Protein AF-A0A8J3MSA2-F1 (afdb_monomer)

Foldseek 3Di:
DDDDDPPPDDPDDDPPPPPDPDPVRVVVVLVVCCVPPNDVVSVVVVVVVVVVCCVVPNPVVVVVVVVVVVVVVCVVQPPVVVVVVVVVVVVVCVVPDDPVVVVVVVVVVVVVVVVVVVVD

Sequence (120 aa):
MVEEEHSTQSIASTDNNTTSPTPKTGRKGGNTVRAKYGEDYYQRIGKKGGTVLKEKRGTEYYRTIAQKGGRANVTKYGPEHFSAMGKKGGNATKESQGPDFYSRIGRLGGAAKRQKKSSS

Structure (mmCIF, N/CA/C/O backbone):
data_AF-A0A8J3MSA2-F1
#
_entry.id   AF-A0A8J3MSA2-F1
#
loop_
_atom_site.group_PDB
_atom_site.id
_atom_site.type_symbol
_atom_site.label_atom_id
_atom_site.label_alt_id
_atom_site.label_comp_id
_atom_site.label_asym_id
_atom_site.label_entity_id
_atom_site.label_seq_id
_atom_site.pdbx_PDB_ins_code
_atom_site.Cartn_x
_atom_site.Cartn_y
_atom_site.Cartn_z
_atom_site.occupancy
_atom_site.B_iso_or_equiv
_atom_site.auth_seq_id
_atom_site.auth_comp_id
_atom_site.auth_asym_id
_atom_site.auth_atom_id
_atom_site.pdbx_PDB_model_num
ATOM 1 N N . MET A 1 1 ? -28.035 25.614 60.659 1.00 37.47 1 MET A N 1
ATOM 2 C CA . MET A 1 1 ? -28.439 25.159 59.312 1.00 37.47 1 MET A CA 1
ATOM 3 C C . MET A 1 1 ? -27.433 25.781 58.350 1.00 37.47 1 MET A C 1
ATOM 5 O O . MET A 1 1 ? -27.550 26.958 58.064 1.00 37.47 1 MET A O 1
ATOM 9 N N . VAL A 1 2 ? -26.231 25.202 58.383 1.00 42.22 2 VAL A N 1
ATOM 10 C CA . VAL A 1 2 ? -25.496 24.552 57.274 1.00 42.22 2 VAL A CA 1
ATOM 11 C C . VAL A 1 2 ? -24.863 25.556 56.311 1.00 42.22 2 VAL A C 1
ATOM 13 O O . VAL A 1 2 ? -25.542 26.179 55.504 1.00 42.22 2 VAL A O 1
ATOM 16 N N . GLU A 1 3 ? -23.548 25.701 56.474 1.00 41.22 3 GLU A N 1
ATOM 17 C CA . GLU A 1 3 ? -22.629 26.326 55.529 1.00 41.22 3 GLU A CA 1
ATOM 18 C C . GLU A 1 3 ? -22.489 25.421 54.297 1.00 41.22 3 GLU A C 1
ATOM 20 O O . GLU A 1 3 ? -22.309 24.213 54.448 1.00 41.22 3 GLU A O 1
ATOM 25 N N . GLU A 1 4 ? -22.578 25.988 53.095 1.00 43.97 4 GLU A N 1
ATOM 26 C CA . GLU A 1 4 ? -22.291 25.297 51.832 1.00 43.97 4 GLU A CA 1
ATOM 27 C C . GLU A 1 4 ? -21.117 26.013 51.153 1.00 43.97 4 GLU A C 1
ATOM 29 O O . GLU A 1 4 ? -21.254 27.058 50.514 1.00 43.97 4 GLU A O 1
ATOM 34 N N . GLU A 1 5 ? -19.935 25.441 51.362 1.00 42.91 5 GLU A N 1
ATOM 35 C CA . GLU A 1 5 ? -18.689 25.730 50.658 1.00 42.91 5 GLU A CA 1
ATOM 36 C C . GLU A 1 5 ? -18.839 25.398 49.165 1.00 42.91 5 GLU A C 1
ATOM 38 O O . GLU A 1 5 ? -18.928 24.233 48.767 1.00 42.91 5 GLU A O 1
ATOM 43 N N . HIS A 1 6 ? -18.808 26.415 48.303 1.00 41.97 6 HIS A N 1
ATOM 44 C CA . HIS A 1 6 ? -18.747 26.221 46.855 1.00 41.97 6 HIS A CA 1
ATOM 45 C C . HIS A 1 6 ? -17.336 25.785 46.422 1.00 41.97 6 HIS A C 1
ATOM 47 O O . HIS A 1 6 ? -16.525 26.578 45.941 1.00 41.97 6 HIS A O 1
ATOM 53 N N . SER A 1 7 ? -17.058 24.486 46.562 1.00 38.59 7 SER A N 1
ATOM 54 C CA . SER A 1 7 ? -15.876 23.825 46.005 1.00 38.59 7 SER A CA 1
ATOM 55 C C . SER A 1 7 ? -15.969 23.780 44.475 1.00 38.59 7 SER A C 1
ATOM 57 O O . SER A 1 7 ? -16.598 22.906 43.877 1.00 38.59 7 SER A O 1
ATOM 59 N N . THR A 1 8 ? -15.345 24.753 43.813 1.00 45.28 8 THR A N 1
ATOM 60 C CA . THR A 1 8 ? -15.113 24.728 42.366 1.00 45.28 8 THR A CA 1
ATOM 61 C C . THR A 1 8 ? -13.975 23.753 42.067 1.00 45.28 8 THR A C 1
ATOM 63 O O . THR A 1 8 ? -12.800 24.111 42.050 1.00 45.28 8 THR A O 1
ATOM 66 N N . GLN A 1 9 ? -14.322 22.485 41.840 1.00 45.47 9 GLN A N 1
ATOM 67 C CA . GLN A 1 9 ? -13.375 21.504 41.317 1.00 45.47 9 GLN A CA 1
ATOM 68 C C . GLN A 1 9 ? -13.075 21.808 39.847 1.00 45.47 9 GLN A C 1
ATOM 70 O O . GLN A 1 9 ? -13.939 21.739 38.971 1.00 45.47 9 GLN A O 1
ATOM 75 N N . SER A 1 10 ? -11.814 22.149 39.598 1.00 41.16 10 SER A N 1
ATOM 76 C CA . SER A 1 10 ? -11.205 22.226 38.281 1.00 41.16 10 SER A CA 1
ATOM 77 C C . SER A 1 10 ? -11.318 20.870 37.581 1.00 41.16 10 SER A C 1
ATOM 79 O O . SER A 1 10 ? -10.697 19.882 37.972 1.00 41.16 10 SER A O 1
ATOM 81 N N . ILE A 1 11 ? -12.120 20.802 36.518 1.00 54.31 11 ILE A N 1
ATOM 82 C CA . ILE A 1 11 ? -12.120 19.632 35.640 1.00 54.31 11 ILE A CA 1
ATOM 83 C C . ILE A 1 11 ? -10.831 19.644 34.818 1.00 54.31 11 ILE A C 1
ATOM 85 O O . ILE A 1 11 ? -10.675 20.377 33.843 1.00 54.31 11 ILE A O 1
ATOM 89 N N . ALA A 1 12 ? -9.875 18.853 35.295 1.00 38.84 12 ALA A N 1
ATOM 90 C CA . ALA A 1 12 ? -8.602 18.597 34.656 1.00 38.84 12 ALA A CA 1
ATOM 91 C C . ALA A 1 12 ? -8.792 18.185 33.188 1.00 38.84 12 ALA A C 1
ATOM 93 O O . ALA A 1 12 ? -9.658 17.378 32.838 1.00 38.84 12 ALA A O 1
ATOM 94 N N . SER A 1 13 ? -7.951 18.780 32.348 1.00 41.69 13 SER A N 1
ATOM 95 C CA . SER A 1 13 ? -7.779 18.543 30.923 1.00 41.69 13 SER A CA 1
ATOM 96 C C . SER A 1 13 ? -7.979 17.078 30.535 1.00 41.69 13 SER A C 1
ATOM 98 O O . SER A 1 13 ? -7.305 16.182 31.035 1.00 41.69 13 SER A O 1
ATOM 100 N N . THR A 1 14 ? -8.899 16.833 29.603 1.00 47.88 14 THR A N 1
ATOM 101 C CA . THR A 1 14 ? -9.068 15.522 28.976 1.00 47.88 14 THR A CA 1
ATOM 102 C C . THR A 1 14 ? -7.831 15.204 28.139 1.00 47.88 14 THR A C 1
ATOM 104 O O . THR A 1 14 ? -7.696 15.651 26.996 1.00 47.88 14 THR A O 1
ATOM 107 N N . ASP A 1 15 ? -6.924 14.417 28.710 1.00 42.31 15 ASP A N 1
ATOM 108 C CA . ASP A 1 15 ? -5.819 13.812 27.986 1.00 42.31 15 ASP A CA 1
ATOM 109 C C . ASP A 1 15 ? -6.382 12.918 26.879 1.00 42.31 15 ASP A C 1
ATOM 111 O O . ASP A 1 15 ? -6.991 11.873 27.114 1.00 42.31 15 ASP A O 1
ATOM 115 N N . ASN A 1 16 ? -6.151 13.319 25.630 1.00 49.31 16 ASN A N 1
ATOM 116 C CA . ASN A 1 16 ? -6.437 12.531 24.434 1.00 49.31 16 ASN A CA 1
ATOM 117 C C . ASN A 1 16 ? -5.453 11.351 24.299 1.00 49.31 16 ASN A C 1
ATOM 119 O O . ASN A 1 16 ? -4.907 11.099 23.222 1.00 49.31 16 ASN A O 1
ATOM 123 N N . ASN A 1 17 ? -5.223 10.590 25.372 1.00 46.69 17 ASN A N 1
ATOM 124 C CA . ASN A 1 17 ? -4.508 9.326 25.307 1.00 46.69 17 ASN A CA 1
ATOM 125 C C . ASN A 1 17 ? -5.452 8.241 24.776 1.00 46.69 17 ASN A C 1
ATOM 127 O O . ASN A 1 17 ? -6.011 7.418 25.503 1.00 46.69 17 ASN A O 1
ATOM 131 N N . THR A 1 18 ? -5.646 8.264 23.457 1.00 52.44 18 THR A N 1
ATOM 132 C CA . THR A 1 18 ? -6.299 7.177 22.729 1.00 52.44 18 THR A CA 1
ATOM 133 C C . THR A 1 18 ? -5.376 5.960 22.795 1.00 52.44 18 THR A C 1
ATOM 135 O O . THR A 1 18 ? -4.532 5.763 21.919 1.00 52.44 18 THR A O 1
ATOM 138 N N . THR A 1 19 ? -5.517 5.164 23.858 1.00 55.72 19 THR A N 1
ATOM 139 C CA . THR A 1 19 ? -4.818 3.888 24.059 1.00 55.72 19 THR A CA 1
ATOM 140 C C . THR A 1 19 ? -5.124 2.980 22.871 1.00 55.72 19 THR A C 1
ATOM 142 O O . THR A 1 19 ? -6.157 2.313 22.808 1.00 55.72 19 THR A O 1
ATOM 145 N N . SER A 1 20 ? -4.254 3.010 21.863 1.00 59.19 20 SER A N 1
ATOM 146 C CA . SER A 1 20 ? -4.407 2.187 20.671 1.00 59.19 20 SER A CA 1
ATOM 147 C C . SER A 1 20 ? -4.192 0.730 21.080 1.00 59.19 20 SER A C 1
ATOM 149 O O . SER A 1 20 ? -3.180 0.431 21.720 1.00 59.19 20 SER A O 1
ATOM 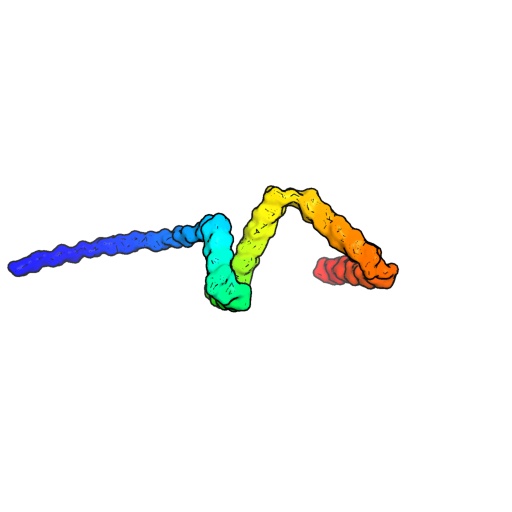151 N N . PRO A 1 21 ? -5.113 -0.192 20.748 1.00 65.56 21 PRO A N 1
ATOM 152 C CA . PRO A 1 21 ? -4.952 -1.589 21.117 1.00 65.56 21 PRO A CA 1
ATOM 153 C C . PRO A 1 21 ? -3.636 -2.113 20.544 1.00 65.56 21 PRO A C 1
ATOM 155 O O . PRO A 1 21 ? -3.320 -1.878 19.375 1.00 65.56 21 PRO A O 1
ATOM 158 N N . THR A 1 22 ? -2.863 -2.836 21.362 1.00 75.00 22 THR A N 1
ATOM 159 C CA . THR A 1 22 ? -1.604 -3.426 20.890 1.00 75.00 22 THR A CA 1
ATOM 160 C C . THR A 1 22 ? -1.875 -4.296 19.654 1.00 75.00 22 THR A C 1
ATOM 162 O O . THR A 1 22 ? -2.944 -4.912 19.560 1.00 75.00 22 THR A O 1
ATOM 165 N N . PRO A 1 23 ? -0.933 -4.416 18.701 1.00 72.06 23 PRO A N 1
ATOM 166 C CA . PRO A 1 23 ? -1.150 -5.200 17.482 1.00 72.06 23 PRO A CA 1
ATOM 167 C C . PRO A 1 23 ? -1.555 -6.657 17.769 1.00 72.06 23 PRO A C 1
ATOM 169 O O . PRO A 1 23 ? -2.300 -7.263 16.995 1.00 72.06 23 PRO A O 1
ATOM 172 N N . LYS A 1 24 ? -1.125 -7.213 18.911 1.00 71.38 24 LYS A N 1
ATOM 173 C CA . LYS A 1 24 ? -1.523 -8.545 19.384 1.00 71.38 24 LYS A CA 1
ATOM 174 C C . LYS A 1 24 ? -2.982 -8.567 19.854 1.00 71.38 24 LYS A C 1
ATOM 176 O O . LYS A 1 24 ? -3.711 -9.486 19.489 1.00 71.38 24 LYS A O 1
ATOM 181 N N . THR A 1 25 ? -3.420 -7.559 20.606 1.00 71.75 25 THR A N 1
ATOM 182 C CA . THR A 1 25 ? -4.807 -7.430 21.084 1.00 71.75 25 THR A CA 1
ATOM 183 C C . THR A 1 25 ? -5.776 -7.134 19.937 1.00 71.75 25 THR A C 1
ATOM 185 O O . THR A 1 25 ? -6.827 -7.765 19.857 1.00 71.75 25 THR A O 1
ATOM 188 N N . GLY A 1 26 ? -5.399 -6.269 18.989 1.00 75.81 26 GLY A N 1
ATOM 189 C CA . GLY A 1 26 ? -6.210 -5.957 17.807 1.00 75.81 26 GLY A CA 1
ATOM 190 C C . GLY A 1 26 ? -6.418 -7.163 16.883 1.00 75.81 26 GLY A C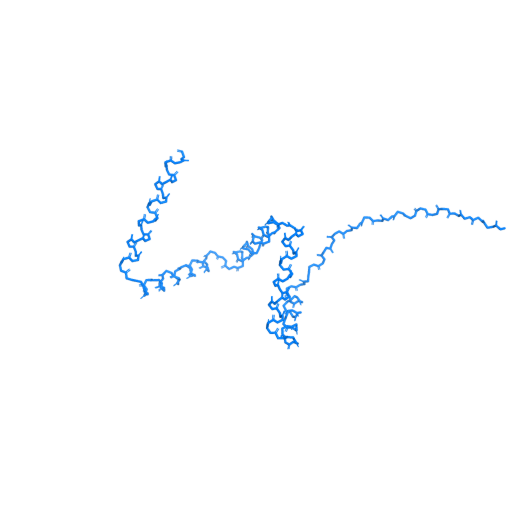 1
ATOM 191 O O . GLY A 1 26 ? -7.553 -7.464 16.509 1.00 75.81 26 GLY A O 1
ATOM 192 N N . ARG A 1 27 ? -5.349 -7.919 16.568 1.00 79.25 27 ARG A N 1
ATOM 193 C CA . ARG A 1 27 ? -5.466 -9.159 15.769 1.00 79.25 27 ARG A CA 1
ATOM 194 C C . ARG A 1 27 ? -6.292 -10.226 16.479 1.00 79.25 27 ARG A C 1
ATOM 196 O O . ARG A 1 27 ? -7.108 -10.876 15.832 1.00 79.25 27 ARG A O 1
ATOM 203 N N . LYS A 1 28 ? -6.102 -10.404 17.792 1.00 83.62 28 LYS A N 1
ATOM 204 C CA . LYS A 1 28 ? -6.898 -11.354 18.582 1.00 83.62 28 LYS A CA 1
ATOM 205 C C . LYS A 1 28 ? -8.380 -10.974 18.584 1.00 83.62 28 LYS A C 1
ATOM 207 O O . LYS A 1 28 ? -9.202 -11.824 18.270 1.00 83.62 28 LYS A O 1
ATOM 212 N N . GLY A 1 29 ? -8.714 -9.708 18.839 1.00 82.12 29 GL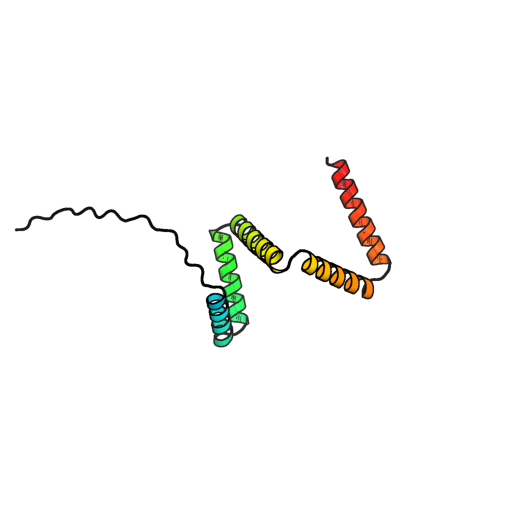Y A N 1
ATOM 213 C CA . GLY A 1 29 ? -10.098 -9.226 18.816 1.00 82.12 29 GLY A CA 1
ATOM 214 C C . GLY A 1 29 ? -10.771 -9.424 17.456 1.00 82.12 29 GLY A C 1
ATOM 215 O O . GLY A 1 29 ? -11.876 -9.958 17.389 1.00 82.12 29 GLY A O 1
ATOM 216 N N . GLY A 1 30 ? -10.079 -9.084 16.363 1.00 83.62 30 GLY A N 1
ATOM 217 C CA . GLY A 1 30 ? -10.596 -9.296 15.009 1.00 83.62 30 GLY A CA 1
ATOM 218 C C . GLY A 1 30 ? -10.841 -10.772 14.680 1.00 83.62 30 GLY A C 1
ATOM 219 O O . GLY A 1 30 ? -11.896 -11.116 14.150 1.00 83.62 30 GLY A O 1
ATOM 220 N N . ASN A 1 31 ? -9.911 -11.655 15.058 1.00 85.00 31 ASN A N 1
ATOM 221 C CA . ASN A 1 31 ? -10.066 -13.097 14.861 1.00 85.00 31 ASN A CA 1
ATOM 222 C C . ASN A 1 31 ? -11.232 -13.676 15.668 1.00 85.00 31 ASN A C 1
ATOM 224 O O . ASN A 1 31 ? -11.976 -14.491 15.132 1.00 85.00 31 ASN A O 1
ATOM 228 N N . THR A 1 32 ? -11.422 -13.243 16.916 1.00 85.56 32 THR A N 1
ATOM 229 C CA . THR A 1 32 ? -12.549 -13.687 17.746 1.00 85.56 32 THR A CA 1
ATOM 230 C C . THR A 1 32 ? -13.886 -13.270 17.142 1.00 85.56 32 THR A C 1
ATOM 232 O O . THR A 1 32 ? -14.813 -14.073 17.086 1.00 85.56 32 THR A O 1
ATOM 235 N N . VAL A 1 33 ? -13.994 -12.036 16.640 1.00 85.00 33 VAL A N 1
ATOM 236 C CA . VAL A 1 33 ? -15.222 -11.552 15.992 1.00 85.00 33 VAL A CA 1
ATOM 237 C C . VAL A 1 33 ? -15.506 -12.326 14.707 1.00 85.00 33 VAL A C 1
ATOM 239 O O . VAL A 1 33 ? -16.640 -12.750 14.494 1.00 85.00 33 VAL A O 1
ATOM 242 N N . ARG A 1 34 ? -14.481 -12.573 13.885 1.00 87.75 34 ARG A N 1
ATOM 243 C CA . ARG A 1 34 ? -14.620 -13.388 12.673 1.00 87.75 34 ARG A CA 1
ATOM 244 C C . ARG A 1 34 ? -15.031 -14.827 12.989 1.00 87.75 34 ARG A C 1
ATOM 246 O O . ARG A 1 34 ? -15.885 -15.367 12.303 1.00 87.75 34 ARG A O 1
ATOM 253 N N . ALA A 1 35 ? -14.458 -15.434 14.028 1.00 88.19 35 ALA A N 1
ATOM 254 C CA . ALA A 1 35 ? -14.802 -16.792 14.443 1.00 88.19 35 ALA A CA 1
ATOM 255 C C . ALA A 1 35 ? -16.232 -16.893 14.999 1.00 88.19 35 ALA A C 1
ATOM 257 O O . ALA A 1 35 ? -16.913 -17.879 14.751 1.00 88.19 35 ALA A O 1
ATOM 258 N N . LYS A 1 36 ? -16.696 -15.871 15.732 1.00 89.62 36 LYS A N 1
ATOM 259 C CA . LYS A 1 36 ? -18.018 -15.875 16.373 1.00 89.62 36 LYS A CA 1
ATOM 260 C C . LYS A 1 36 ? -19.164 -15.534 15.418 1.00 89.62 36 LYS A C 1
ATOM 262 O O . LYS A 1 36 ? -20.249 -16.080 15.564 1.00 89.62 36 LYS A O 1
ATOM 267 N N . TYR A 1 37 ? -18.944 -14.608 14.488 1.00 87.75 37 TYR A N 1
ATOM 268 C CA . TYR A 1 37 ? -20.013 -14.042 13.655 1.00 87.75 37 TYR A CA 1
ATOM 269 C C . TYR A 1 37 ? -19.824 -14.284 12.152 1.00 87.75 37 TYR A C 1
ATOM 271 O O . TYR A 1 37 ? -20.663 -13.874 11.354 1.00 87.75 37 TYR A O 1
ATOM 279 N N . GLY A 1 38 ? -18.733 -14.940 11.759 1.00 89.75 38 GLY A N 1
ATOM 280 C CA . GLY A 1 38 ? -18.429 -15.242 10.367 1.00 89.75 38 GLY A CA 1
ATOM 281 C C . GLY A 1 38 ? -17.710 -14.114 9.627 1.00 89.75 38 GLY A C 1
ATOM 282 O O . GLY A 1 38 ? -17.544 -12.985 10.106 1.00 89.75 38 GLY A O 1
ATOM 283 N N . GLU A 1 39 ? -17.251 -14.453 8.426 1.00 88.69 39 GLU A N 1
ATOM 284 C CA . GLU A 1 39 ? -16.471 -13.559 7.577 1.00 88.69 39 GLU A CA 1
ATOM 285 C C . GLU A 1 39 ? -17.302 -12.382 7.055 1.00 88.69 39 GLU A C 1
ATOM 287 O O . GLU A 1 39 ? -16.865 -11.237 7.178 1.00 88.69 39 GLU A O 1
ATOM 292 N N . ASP A 1 40 ? -18.525 -12.633 6.583 1.00 88.19 40 ASP A N 1
ATOM 293 C CA . ASP A 1 40 ? -19.418 -11.587 6.068 1.00 88.19 40 ASP A CA 1
ATOM 294 C C . ASP A 1 40 ? -19.715 -10.512 7.115 1.00 88.19 40 ASP A C 1
ATOM 296 O O . ASP A 1 40 ? -19.739 -9.313 6.820 1.00 88.19 40 ASP A O 1
ATOM 300 N N . TYR A 1 41 ? -19.913 -10.927 8.369 1.00 87.75 41 TYR A N 1
ATOM 301 C CA . TYR A 1 41 ? -20.118 -9.998 9.472 1.00 87.75 41 TYR A CA 1
ATOM 302 C C . TYR A 1 41 ? -18.861 -9.170 9.738 1.00 87.75 41 TYR A C 1
ATOM 304 O O . TYR A 1 41 ? -18.947 -7.945 9.836 1.00 87.75 41 TYR A O 1
ATOM 312 N N . TYR A 1 42 ? -17.694 -9.818 9.806 1.00 87.56 42 TYR A N 1
ATOM 313 C CA . TYR A 1 42 ? -16.413 -9.146 10.021 1.00 87.56 42 TYR A CA 1
ATOM 314 C C . TYR A 1 42 ? -16.110 -8.110 8.925 1.00 87.56 42 TYR A C 1
ATOM 316 O O . TYR A 1 42 ? -15.724 -6.975 9.220 1.00 87.56 42 TYR A O 1
ATOM 324 N N . GLN A 1 43 ? -16.349 -8.461 7.662 1.00 88.88 43 GLN A N 1
ATOM 325 C CA . GLN A 1 43 ? -16.185 -7.544 6.536 1.00 88.88 43 GLN A CA 1
ATOM 326 C C . GLN A 1 43 ? -17.159 -6.359 6.628 1.00 88.88 43 GLN A C 1
ATOM 328 O O . GLN A 1 43 ? -16.756 -5.205 6.447 1.00 88.88 43 GLN A O 1
ATOM 333 N N . ARG A 1 44 ? -18.429 -6.611 6.976 1.00 88.62 44 ARG A N 1
ATOM 334 C CA . ARG A 1 44 ? -19.461 -5.570 7.107 1.00 88.62 44 ARG A CA 1
ATOM 335 C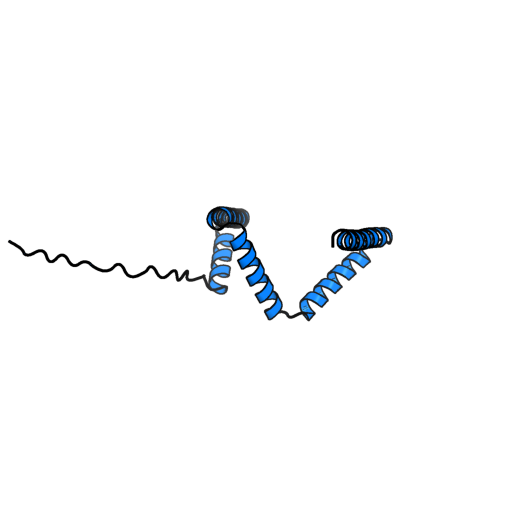 C . ARG A 1 44 ? -19.120 -4.547 8.186 1.00 88.62 44 ARG A C 1
ATOM 337 O O . ARG A 1 44 ? -19.213 -3.344 7.934 1.00 88.62 44 ARG A O 1
ATOM 344 N N . ILE A 1 45 ? -18.699 -4.998 9.369 1.00 86.75 45 ILE A N 1
ATOM 345 C CA . ILE A 1 45 ? -18.316 -4.091 10.462 1.00 86.75 45 ILE A CA 1
ATOM 346 C C . ILE A 1 45 ? -17.018 -3.340 10.150 1.00 86.75 45 ILE A C 1
ATOM 348 O O . ILE A 1 45 ? -16.910 -2.162 10.485 1.00 86.75 45 ILE A O 1
ATOM 352 N N . GLY A 1 46 ? -16.067 -3.973 9.453 1.00 85.19 46 GLY A N 1
ATOM 353 C CA . GLY A 1 46 ? -14.840 -3.320 9.000 1.00 85.19 46 GLY A CA 1
ATOM 354 C C . GLY A 1 46 ? -15.136 -2.198 8.006 1.00 85.19 46 GLY A C 1
ATOM 355 O O . GLY A 1 46 ? -14.653 -1.076 8.170 1.00 85.19 46 GLY A O 1
ATOM 356 N N . LYS A 1 47 ? -16.012 -2.466 7.027 1.00 86.50 47 LYS A N 1
ATOM 357 C CA . LYS A 1 47 ? -16.476 -1.466 6.056 1.00 86.50 47 LYS A CA 1
ATOM 358 C C . LYS A 1 47 ? -17.203 -0.314 6.748 1.00 86.50 47 LYS A C 1
ATOM 360 O O . LYS A 1 47 ? -16.874 0.840 6.495 1.00 86.50 47 LYS A O 1
ATOM 365 N N . LYS A 1 48 ? -18.135 -0.611 7.662 1.00 86.69 48 LYS A N 1
ATOM 366 C CA . LYS A 1 48 ? -18.873 0.412 8.422 1.00 86.69 48 LY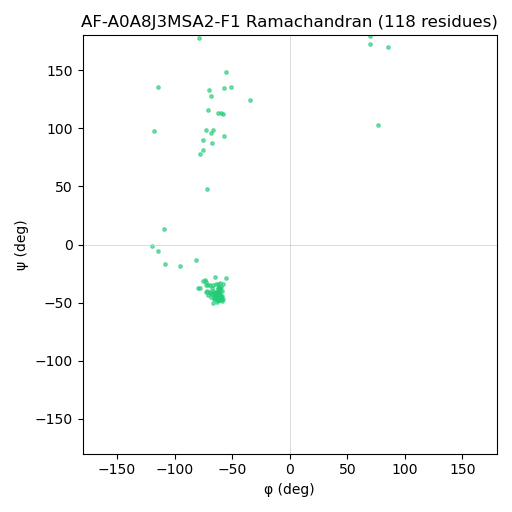S A CA 1
ATOM 367 C C . LYS A 1 48 ? -17.935 1.282 9.265 1.00 86.69 48 LYS A C 1
ATOM 369 O O . LYS A 1 48 ? -18.059 2.502 9.236 1.00 86.69 48 LYS A O 1
ATOM 374 N N . GLY A 1 49 ? -16.974 0.675 9.964 1.00 82.06 49 GLY A N 1
ATOM 375 C CA . GLY A 1 49 ? -15.966 1.399 10.741 1.00 82.06 49 GLY A CA 1
ATOM 376 C C . GLY A 1 49 ? -15.114 2.324 9.872 1.00 82.06 49 GLY A C 1
ATOM 377 O O . GLY A 1 49 ? -14.898 3.476 10.237 1.00 82.06 49 GLY A O 1
ATOM 378 N N . GLY A 1 50 ? -14.700 1.857 8.690 1.00 79.94 50 GLY A N 1
ATOM 379 C CA . GLY A 1 50 ? -13.987 2.678 7.712 1.00 79.94 50 GLY A CA 1
ATOM 380 C C . GLY A 1 50 ? -14.818 3.852 7.185 1.00 79.94 50 GLY A C 1
ATOM 381 O O . GLY A 1 50 ? -14.322 4.971 7.117 1.00 79.94 50 GLY A O 1
ATOM 382 N N . THR A 1 51 ? -16.094 3.644 6.858 1.00 80.75 51 THR A N 1
ATOM 383 C CA . THR A 1 51 ? -16.960 4.736 6.383 1.00 80.75 51 THR A CA 1
ATOM 384 C C . THR A 1 51 ? -17.155 5.811 7.451 1.00 80.75 51 THR A C 1
ATOM 386 O O . THR A 1 51 ? -16.892 6.979 7.183 1.00 80.75 51 THR A O 1
ATOM 389 N N . VAL A 1 52 ? -17.506 5.421 8.682 1.00 82.31 52 VAL A N 1
ATOM 390 C CA . VAL A 1 52 ? -17.700 6.367 9.799 1.00 82.31 52 VAL A CA 1
ATOM 391 C C . VAL A 1 52 ? -16.418 7.146 10.091 1.00 82.31 52 VAL A C 1
ATOM 393 O O . VAL A 1 52 ? -16.448 8.342 10.377 1.00 82.31 52 VAL A O 1
ATOM 396 N N . LEU A 1 53 ? -15.268 6.479 10.023 1.00 75.81 53 LEU A N 1
ATOM 397 C CA . LEU A 1 53 ? -13.980 7.105 10.288 1.00 75.81 53 LEU A CA 1
ATOM 398 C C . LEU A 1 53 ? -13.583 8.086 9.173 1.00 75.81 53 LEU A C 1
ATOM 400 O O . LEU A 1 53 ? -13.034 9.147 9.469 1.00 75.81 53 LEU A O 1
ATOM 404 N N . LYS A 1 54 ? -13.929 7.787 7.914 1.00 76.88 54 LYS A N 1
ATOM 405 C CA . LYS A 1 54 ? -13.780 8.702 6.770 1.00 76.88 54 LYS A CA 1
ATOM 406 C C . LYS A 1 54 ? -14.672 9.929 6.894 1.00 76.88 54 LYS A C 1
ATOM 408 O O . LYS A 1 54 ? -14.185 11.031 6.668 1.00 76.88 54 LYS A O 1
ATOM 413 N N . GLU A 1 55 ? -15.928 9.752 7.284 1.00 78.94 55 GLU A N 1
ATOM 414 C CA . GLU A 1 55 ? -16.863 10.860 7.508 1.00 78.94 55 GLU A CA 1
ATOM 415 C C . GLU A 1 55 ? -16.407 11.758 8.665 1.00 78.94 55 GLU A C 1
ATOM 417 O O . GLU A 1 55 ? -16.436 12.977 8.544 1.00 78.94 55 GLU A O 1
ATOM 422 N N . LYS A 1 56 ? -15.912 11.174 9.766 1.00 76.81 56 LYS A N 1
ATOM 423 C CA . LYS A 1 56 ? -15.499 11.935 10.957 1.00 76.81 56 LYS A CA 1
ATOM 424 C C . LYS A 1 56 ? -14.144 12.628 10.843 1.00 76.81 56 LYS A C 1
ATOM 426 O O . LYS A 1 56 ? -13.951 13.677 11.447 1.00 76.81 56 LYS A O 1
ATOM 431 N N . ARG A 1 57 ? -13.160 12.002 10.192 1.00 77.69 57 ARG A N 1
ATOM 432 C CA . ARG A 1 57 ? -11.757 12.467 10.201 1.00 77.69 57 ARG A CA 1
ATOM 433 C C . ARG A 1 57 ? -11.251 12.926 8.833 1.00 77.69 57 ARG A C 1
ATOM 435 O O . ARG A 1 57 ? -10.137 13.437 8.742 1.00 77.69 57 ARG A O 1
ATOM 442 N N . GLY A 1 58 ? -12.058 12.762 7.786 1.00 80.75 58 GLY A N 1
ATOM 443 C CA . GLY A 1 58 ? -11.729 13.183 6.431 1.00 80.75 58 GLY A CA 1
ATOM 444 C C . GLY A 1 58 ? -10.619 12.359 5.772 1.00 80.75 58 GLY A C 1
ATOM 445 O O . GLY A 1 58 ? -10.047 11.422 6.334 1.00 80.75 58 GLY A O 1
ATOM 446 N N . THR A 1 59 ? -10.302 12.716 4.531 1.00 77.69 59 THR A N 1
ATOM 447 C CA . THR A 1 59 ? -9.286 12.057 3.694 1.00 77.69 59 THR A CA 1
ATOM 448 C C . THR A 1 59 ? -7.864 12.191 4.239 1.00 77.69 59 THR A C 1
ATOM 450 O O . THR A 1 59 ? -7.039 11.303 4.010 1.00 77.69 59 THR A O 1
ATOM 453 N N . GLU A 1 60 ? -7.569 13.252 4.990 1.00 78.81 60 GLU A N 1
ATOM 454 C CA . GLU A 1 60 ? -6.210 13.522 5.471 1.00 78.81 60 GLU A CA 1
ATOM 455 C C . GLU A 1 60 ? -5.765 12.582 6.595 1.00 78.81 60 GLU A C 1
ATOM 457 O O . GLU A 1 60 ? -4.605 12.163 6.668 1.00 78.81 60 GLU A O 1
ATOM 462 N N . TYR A 1 61 ? -6.720 12.124 7.401 1.00 80.44 61 TYR A N 1
ATOM 463 C CA . TYR A 1 61 ? -6.492 11.072 8.382 1.00 80.44 61 TYR A CA 1
ATOM 464 C C . TYR A 1 61 ? -6.066 9.756 7.714 1.00 80.44 61 TYR A C 1
ATOM 466 O O . TYR A 1 61 ? -5.081 9.140 8.123 1.00 80.44 61 TYR A O 1
ATOM 474 N N . TYR A 1 62 ? -6.725 9.360 6.621 1.00 76.94 62 TYR A N 1
ATOM 475 C CA . TYR A 1 62 ? -6.353 8.156 5.869 1.00 76.94 62 TYR A CA 1
ATOM 476 C C . TYR A 1 62 ? -4.985 8.269 5.214 1.00 76.94 62 TYR A C 1
ATOM 478 O O . TYR A 1 62 ? -4.208 7.316 5.273 1.00 76.94 62 TYR A O 1
ATOM 486 N N . ARG A 1 63 ? -4.666 9.427 4.628 1.00 82.38 63 ARG A N 1
ATOM 487 C CA . ARG A 1 63 ? -3.337 9.686 4.060 1.00 82.38 63 ARG A CA 1
ATOM 488 C C . ARG A 1 63 ? -2.252 9.537 5.116 1.00 82.38 63 ARG A C 1
ATOM 490 O O . ARG A 1 63 ? -1.290 8.809 4.890 1.00 82.38 63 ARG A O 1
ATOM 497 N N . THR A 1 64 ? -2.453 10.135 6.288 1.00 83.12 64 THR A N 1
ATOM 498 C CA . THR A 1 64 ? -1.503 10.054 7.403 1.00 83.12 64 THR A CA 1
ATOM 499 C C . THR A 1 64 ? -1.277 8.608 7.848 1.00 83.12 64 THR A C 1
ATOM 501 O O . THR A 1 64 ? -0.139 8.184 8.047 1.00 83.12 64 THR A O 1
ATOM 504 N N . ILE A 1 65 ? -2.343 7.818 7.992 1.00 82.69 65 ILE A N 1
ATOM 505 C CA . ILE A 1 65 ? -2.224 6.428 8.456 1.00 82.69 65 ILE A CA 1
ATOM 506 C C . ILE A 1 65 ? -1.611 5.537 7.381 1.00 82.69 65 ILE A C 1
ATOM 508 O O . ILE A 1 65 ? -0.753 4.715 7.695 1.00 82.69 65 ILE A O 1
ATOM 512 N N . ALA A 1 66 ? -1.992 5.726 6.117 1.00 81.81 66 ALA A N 1
ATOM 513 C CA . ALA A 1 66 ? -1.397 5.010 4.997 1.00 81.81 66 ALA A CA 1
ATOM 514 C C . ALA A 1 66 ? 0.106 5.302 4.887 1.00 81.81 66 ALA A C 1
ATOM 516 O O . ALA A 1 66 ? 0.903 4.374 4.762 1.00 81.81 66 ALA A O 1
ATOM 517 N N . GLN A 1 67 ? 0.514 6.568 5.023 1.00 85.12 67 GLN A N 1
ATOM 518 C CA . GLN A 1 67 ? 1.925 6.957 5.045 1.00 85.12 67 GLN A CA 1
ATOM 519 C C . GLN A 1 67 ? 2.674 6.342 6.231 1.00 85.12 67 GLN A C 1
ATOM 521 O O . GLN A 1 67 ? 3.764 5.801 6.047 1.00 85.12 67 GLN A O 1
ATOM 526 N N . LYS A 1 68 ? 2.096 6.377 7.440 1.00 86.25 68 LYS A N 1
ATOM 527 C CA . LYS A 1 68 ? 2.688 5.745 8.632 1.00 86.25 68 LYS A CA 1
ATOM 528 C C . LYS A 1 68 ? 2.852 4.234 8.447 1.00 86.25 68 LYS A C 1
ATOM 530 O O . LYS A 1 68 ? 3.925 3.705 8.721 1.00 86.25 68 LYS A O 1
ATOM 535 N N . GLY A 1 69 ? 1.825 3.554 7.940 1.00 84.56 69 GLY A N 1
ATOM 536 C CA . GLY A 1 69 ? 1.863 2.120 7.652 1.00 84.56 69 GLY A CA 1
ATOM 537 C C . GLY A 1 69 ? 2.889 1.762 6.577 1.00 84.56 69 GLY A C 1
ATOM 538 O O . GLY A 1 69 ? 3.663 0.823 6.756 1.00 84.56 69 GLY A O 1
ATOM 539 N N . GLY A 1 70 ? 2.951 2.545 5.497 1.00 85.06 70 GLY A N 1
ATOM 540 C CA . GLY A 1 70 ? 3.937 2.381 4.429 1.00 85.06 70 GLY A CA 1
ATOM 541 C C . GLY A 1 70 ? 5.369 2.567 4.928 1.00 85.06 70 GLY A C 1
ATOM 542 O O . GLY A 1 70 ? 6.212 1.707 4.691 1.00 85.06 70 GLY A O 1
ATOM 543 N N . ARG A 1 71 ? 5.637 3.631 5.697 1.00 83.81 71 ARG A N 1
ATOM 544 C CA . ARG A 1 71 ? 6.953 3.871 6.316 1.00 83.81 71 ARG A CA 1
ATOM 545 C C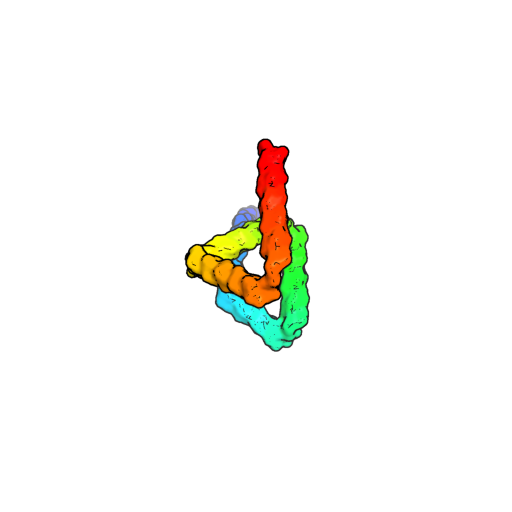 . ARG A 1 71 ? 7.362 2.732 7.246 1.00 83.81 71 ARG A C 1
ATOM 547 O O . ARG A 1 71 ? 8.468 2.227 7.112 1.00 83.81 71 ARG A O 1
ATOM 554 N N . ALA A 1 72 ? 6.466 2.281 8.124 1.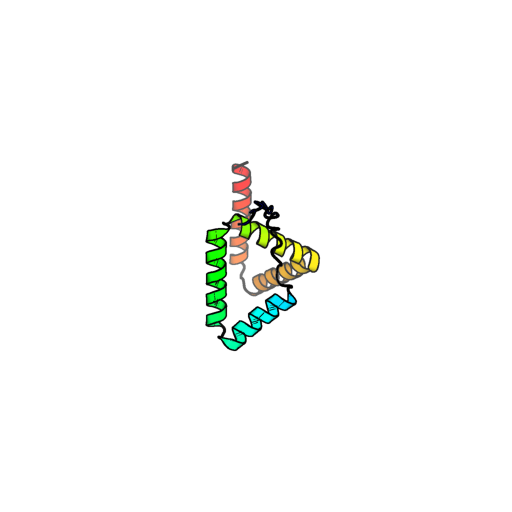00 84.00 72 ALA A N 1
ATOM 555 C CA . ALA A 1 72 ? 6.744 1.154 9.013 1.00 84.00 72 ALA A CA 1
ATOM 556 C C . ALA A 1 72 ? 7.060 -0.136 8.235 1.00 84.00 72 ALA A C 1
ATOM 558 O O . ALA A 1 72 ? 7.935 -0.902 8.634 1.00 84.00 72 ALA A O 1
ATOM 559 N N . ASN A 1 73 ? 6.377 -0.367 7.110 1.00 83.75 73 ASN A N 1
ATOM 560 C CA . ASN A 1 73 ? 6.650 -1.502 6.233 1.00 83.75 73 ASN A CA 1
ATOM 561 C C . ASN A 1 73 ? 8.044 -1.392 5.589 1.00 83.75 73 ASN A C 1
ATOM 563 O O . ASN A 1 73 ? 8.821 -2.342 5.660 1.00 83.75 73 ASN A O 1
ATOM 567 N N . VAL A 1 74 ? 8.395 -0.214 5.061 1.00 85.88 74 VAL A N 1
ATOM 568 C CA . VAL A 1 74 ? 9.724 0.052 4.487 1.00 85.88 74 VAL A CA 1
ATOM 569 C C . VAL A 1 74 ? 10.832 -0.137 5.517 1.00 85.88 74 VAL A C 1
ATOM 571 O O . VAL A 1 74 ? 11.801 -0.834 5.236 1.00 85.88 74 VAL A O 1
ATOM 574 N N . THR A 1 75 ? 10.676 0.406 6.725 1.00 85.31 75 THR A N 1
ATOM 575 C CA . THR A 1 75 ? 11.649 0.230 7.813 1.00 85.31 75 THR A CA 1
ATOM 576 C C . THR A 1 75 ? 11.809 -1.237 8.211 1.00 85.31 75 THR A C 1
ATOM 578 O O . THR A 1 75 ? 12.915 -1.669 8.510 1.00 85.31 75 THR A O 1
ATOM 581 N N . LYS A 1 76 ? 10.722 -2.016 8.209 1.00 88.12 76 LYS A N 1
ATOM 582 C CA . LYS A 1 76 ? 10.752 -3.421 8.627 1.00 88.12 76 LYS A CA 1
ATOM 583 C C . LYS A 1 76 ? 11.433 -4.342 7.614 1.00 88.12 76 LYS A C 1
ATOM 585 O O . LYS A 1 76 ? 12.110 -5.279 8.022 1.00 88.12 76 LYS A O 1
ATOM 590 N N . TYR A 1 77 ? 11.188 -4.132 6.324 1.00 88.75 77 TYR A N 1
ATOM 591 C CA . TYR A 1 77 ? 11.595 -5.075 5.278 1.00 88.75 77 TYR A CA 1
ATOM 592 C C . TYR A 1 77 ? 12.752 -4.574 4.404 1.00 88.75 77 TYR A C 1
ATOM 594 O O . TYR A 1 77 ? 13.403 -5.376 3.739 1.00 88.75 77 TYR A O 1
ATOM 602 N N . GLY A 1 78 ? 13.033 -3.270 4.422 1.00 89.88 78 GLY A N 1
ATOM 603 C CA . GLY A 1 78 ? 14.110 -2.661 3.650 1.00 89.88 78 GLY A CA 1
ATOM 604 C C . GLY A 1 78 ? 13.857 -2.637 2.135 1.00 89.88 78 GLY A C 1
ATOM 605 O O . GLY A 1 78 ? 12.889 -3.220 1.641 1.00 89.88 78 GLY A O 1
ATOM 606 N N . PRO A 1 79 ? 14.724 -1.950 1.369 1.00 86.88 79 PRO A N 1
ATOM 607 C CA . PRO A 1 79 ? 14.563 -1.776 -0.077 1.00 86.88 79 PRO A CA 1
ATOM 608 C C . PRO A 1 79 ? 14.648 -3.094 -0.863 1.00 86.88 79 PRO A C 1
ATOM 610 O O . PRO A 1 79 ? 13.913 -3.271 -1.836 1.00 86.88 79 PRO A O 1
ATOM 613 N N . GLU A 1 80 ? 15.468 -4.045 -0.411 1.00 88.00 80 GLU A N 1
ATOM 614 C CA . GLU A 1 80 ? 15.651 -5.347 -1.069 1.00 88.00 80 GLU A CA 1
ATOM 615 C C . GLU A 1 80 ? 14.353 -6.154 -1.161 1.00 88.00 80 GLU A C 1
ATOM 617 O O . GLU A 1 80 ? 14.074 -6.784 -2.181 1.00 88.00 80 GLU A O 1
ATOM 622 N N . HIS A 1 81 ? 13.497 -6.079 -0.141 1.00 89.75 81 HIS A N 1
ATOM 623 C CA . HIS A 1 81 ? 12.211 -6.771 -0.152 1.00 89.75 81 HIS A CA 1
ATOM 624 C C . HIS A 1 81 ? 11.287 -6.259 -1.266 1.00 89.75 81 HIS A C 1
ATOM 626 O O . HIS A 1 81 ? 10.667 -7.049 -1.982 1.00 89.75 81 HIS A O 1
ATOM 632 N N . PHE A 1 82 ? 11.219 -4.940 -1.460 1.00 86.44 82 PHE A N 1
ATOM 633 C CA . PHE A 1 82 ? 10.415 -4.347 -2.531 1.00 86.44 82 PHE A CA 1
ATOM 634 C C . PHE A 1 82 ? 11.042 -4.566 -3.903 1.00 86.44 82 PHE A C 1
ATOM 636 O O . PHE A 1 82 ? 10.310 -4.797 -4.863 1.00 86.44 82 PHE A O 1
ATOM 643 N N . SER A 1 83 ? 12.375 -4.557 -3.993 1.00 89.12 83 SER A N 1
ATOM 644 C CA . SER A 1 83 ? 13.105 -4.913 -5.213 1.00 89.12 83 SER A CA 1
ATOM 645 C C . SER A 1 83 ? 12.768 -6.340 -5.655 1.00 89.12 83 SER A C 1
ATOM 647 O O . SER A 1 83 ? 12.352 -6.565 -6.794 1.00 89.12 83 SER A O 1
ATOM 649 N N . ALA A 1 84 ? 12.816 -7.302 -4.728 1.00 89.56 84 ALA A N 1
ATOM 650 C CA . ALA A 1 84 ? 12.443 -8.689 -4.986 1.00 89.56 84 ALA A CA 1
ATOM 651 C C . ALA A 1 84 ? 10.968 -8.834 -5.404 1.00 89.56 84 ALA A C 1
ATOM 653 O O . ALA A 1 84 ? 10.670 -9.549 -6.364 1.00 89.56 84 ALA A O 1
ATOM 654 N N . MET A 1 85 ? 10.042 -8.129 -4.739 1.00 89.25 85 MET A N 1
ATOM 655 C CA . MET A 1 85 ? 8.624 -8.112 -5.128 1.00 89.25 85 MET A CA 1
ATOM 656 C C . MET A 1 85 ? 8.409 -7.510 -6.521 1.00 89.25 85 MET A C 1
ATOM 658 O O . MET A 1 85 ? 7.671 -8.080 -7.325 1.00 89.25 85 MET A O 1
ATOM 662 N N . GLY A 1 86 ? 9.084 -6.403 -6.834 1.00 88.75 86 GLY A N 1
ATOM 663 C CA . GLY A 1 86 ? 9.048 -5.776 -8.153 1.00 88.75 86 GLY A CA 1
ATOM 664 C C . GLY A 1 86 ? 9.583 -6.704 -9.242 1.00 88.75 86 GLY A C 1
ATOM 665 O O . GLY A 1 86 ? 8.929 -6.893 -10.267 1.00 88.75 86 GLY A O 1
ATOM 666 N N . LYS A 1 87 ? 10.720 -7.368 -8.993 1.00 90.06 87 LYS A N 1
ATOM 667 C CA . LYS A 1 87 ? 11.306 -8.358 -9.908 1.00 90.06 87 LYS A CA 1
ATOM 668 C C . LYS A 1 87 ? 10.368 -9.543 -10.133 1.00 90.06 87 LYS A C 1
ATOM 670 O O . LYS A 1 87 ? 10.173 -9.958 -11.272 1.00 90.06 87 LYS A O 1
ATOM 675 N N . LYS A 1 88 ? 9.740 -10.054 -9.070 1.00 91.62 88 LYS A N 1
ATOM 676 C CA . LYS A 1 88 ? 8.754 -11.138 -9.159 1.00 91.62 88 LYS A CA 1
ATOM 677 C C . LYS A 1 88 ? 7.541 -10.734 -10.002 1.00 91.62 88 LYS A C 1
ATOM 679 O O . LYS A 1 88 ? 7.158 -11.484 -10.894 1.00 91.62 88 LYS A O 1
ATOM 684 N N . GLY A 1 89 ? 6.972 -9.552 -9.763 1.00 88.50 89 GLY A N 1
ATOM 685 C CA . GLY A 1 89 ? 5.849 -9.033 -10.551 1.00 88.50 89 GLY A CA 1
ATOM 686 C C . GLY A 1 89 ? 6.208 -8.805 -12.024 1.00 88.50 89 GLY A C 1
ATOM 687 O O . GLY A 1 89 ? 5.446 -9.177 -12.917 1.00 88.50 89 GLY A O 1
ATOM 688 N N . GLY A 1 90 ? 7.401 -8.264 -12.286 1.00 87.75 90 GLY A N 1
ATOM 689 C CA . GLY A 1 90 ? 7.926 -8.082 -13.639 1.00 87.75 90 GLY A CA 1
ATOM 690 C C . GLY A 1 90 ? 8.116 -9.404 -14.385 1.00 87.75 90 GLY A C 1
ATOM 691 O O . GLY A 1 90 ? 7.696 -9.517 -15.533 1.00 87.75 90 GLY A O 1
ATOM 692 N N . ASN A 1 91 ? 8.675 -10.423 -13.727 1.00 86.94 91 ASN A N 1
ATOM 693 C CA . ASN A 1 91 ? 8.840 -11.756 -14.311 1.00 86.94 91 ASN A CA 1
ATOM 694 C C . ASN A 1 91 ? 7.495 -12.433 -14.606 1.00 86.94 91 ASN A C 1
ATOM 696 O O . ASN A 1 91 ? 7.322 -12.955 -15.700 1.00 86.94 91 ASN A O 1
ATOM 700 N N . ALA A 1 92 ? 6.525 -12.357 -13.688 1.00 87.69 92 ALA A N 1
ATOM 701 C CA . ALA A 1 92 ? 5.180 -12.895 -13.920 1.00 87.69 92 ALA A CA 1
ATOM 702 C C . ALA A 1 92 ? 4.480 -12.210 -15.110 1.00 87.69 92 ALA A C 1
ATOM 704 O O . ALA A 1 92 ? 3.783 -12.841 -15.904 1.00 87.69 92 ALA A O 1
ATOM 705 N N . THR A 1 93 ? 4.705 -10.906 -15.269 1.00 85.81 93 THR A N 1
ATOM 706 C CA . THR A 1 93 ? 4.218 -10.159 -16.433 1.00 85.81 93 THR A CA 1
ATOM 707 C C . THR A 1 93 ? 4.927 -10.617 -17.710 1.00 85.81 93 THR A C 1
ATOM 709 O O . THR A 1 93 ? 4.278 -10.840 -18.720 1.00 85.81 93 THR A O 1
ATOM 712 N N . LYS A 1 94 ? 6.245 -10.829 -17.666 1.00 84.25 94 LYS A N 1
ATOM 713 C CA . LYS A 1 94 ? 7.027 -11.316 -18.813 1.00 84.25 94 LYS A CA 1
ATOM 714 C C . LYS A 1 94 ? 6.620 -12.700 -19.287 1.00 84.25 94 LYS A C 1
ATOM 716 O O . LYS A 1 94 ? 6.630 -12.952 -20.483 1.00 84.25 94 LYS A O 1
ATOM 721 N N . GLU A 1 95 ? 6.275 -13.578 -18.359 1.00 85.50 95 GLU A N 1
ATOM 722 C CA . GLU A 1 95 ? 5.837 -14.936 -18.669 1.00 85.50 95 GLU A CA 1
ATOM 723 C C . GLU A 1 95 ? 4.423 -14.969 -19.268 1.00 85.50 95 GLU A C 1
ATOM 725 O O . GLU A 1 95 ? 4.131 -15.806 -20.114 1.00 85.50 95 GLU A O 1
ATOM 730 N N . SER A 1 96 ? 3.553 -14.036 -18.866 1.00 84.81 96 SER A N 1
ATOM 731 C CA . SER A 1 96 ? 2.144 -14.011 -19.287 1.00 84.81 96 SER A CA 1
ATOM 732 C C . SER A 1 96 ? 1.845 -13.111 -20.485 1.00 84.81 96 SER A C 1
ATOM 734 O O . SER A 1 96 ? 0.779 -13.244 -21.084 1.00 84.81 96 SER A O 1
ATOM 736 N N . GLN A 1 97 ? 2.729 -12.169 -20.820 1.00 88.06 97 GLN A N 1
ATOM 737 C CA . GLN A 1 97 ? 2.449 -11.133 -21.810 1.00 88.06 97 GLN A CA 1
ATOM 738 C C . GLN A 1 97 ? 3.328 -11.256 -23.057 1.00 88.06 97 GLN A C 1
ATOM 740 O O . GLN A 1 97 ? 4.544 -11.420 -22.978 1.00 88.06 97 GLN A O 1
ATOM 745 N N . GLY A 1 98 ? 2.697 -11.109 -24.224 1.00 82.56 98 GLY A N 1
ATOM 746 C CA . GLY A 1 98 ? 3.367 -11.079 -25.523 1.00 82.56 98 GLY A CA 1
ATOM 747 C C . GLY A 1 98 ? 4.025 -9.728 -25.859 1.00 82.56 98 GLY A C 1
ATOM 748 O O . GLY A 1 98 ? 3.909 -8.757 -25.106 1.00 82.56 98 GLY A O 1
ATOM 749 N N . PRO A 1 99 ? 4.700 -9.627 -27.016 1.00 80.25 99 PRO A N 1
ATOM 750 C CA . PRO A 1 99 ? 5.439 -8.428 -27.428 1.00 80.25 99 PRO A CA 1
ATOM 751 C C . PRO A 1 99 ? 4.581 -7.150 -27.508 1.00 80.25 99 PRO A C 1
ATOM 753 O O . PRO A 1 99 ? 5.053 -6.077 -27.127 1.00 80.25 99 PRO A O 1
ATOM 756 N N . ASP A 1 100 ? 3.304 -7.251 -27.894 1.00 85.44 100 ASP A N 1
ATOM 757 C CA . ASP A 1 100 ? 2.384 -6.104 -27.990 1.00 85.44 100 ASP A CA 1
ATOM 758 C C . ASP A 1 100 ? 2.161 -5.380 -26.655 1.00 85.44 100 ASP A C 1
ATOM 760 O O . ASP A 1 100 ? 1.999 -4.154 -26.607 1.00 85.44 100 ASP A O 1
ATOM 764 N N . PHE A 1 101 ? 2.191 -6.126 -25.548 1.00 88.00 101 PHE A N 1
ATOM 765 C CA . PHE A 1 101 ? 2.067 -5.570 -24.204 1.00 88.00 101 PHE A CA 1
ATOM 766 C C . PHE A 1 101 ? 3.214 -4.599 -23.908 1.00 88.00 101 PHE A C 1
ATOM 768 O O . PHE A 1 101 ? 2.981 -3.468 -23.472 1.00 88.00 101 PHE A O 1
ATOM 775 N N . TYR A 1 102 ? 4.447 -5.007 -24.218 1.00 83.19 102 TYR A N 1
ATOM 776 C CA . TYR A 1 102 ? 5.649 -4.206 -24.002 1.00 83.19 102 TYR A CA 1
ATOM 777 C C . TYR A 1 102 ? 5.685 -2.961 -24.890 1.00 83.19 102 TYR A C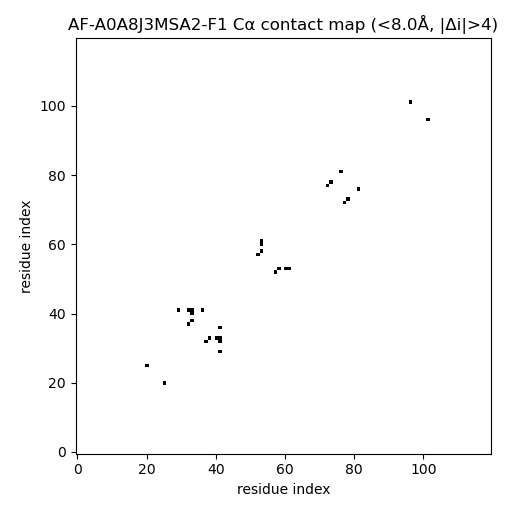 1
ATOM 779 O O . TYR A 1 102 ? 6.018 -1.868 -24.419 1.00 83.19 102 TYR A O 1
ATOM 787 N N . SER A 1 103 ? 5.259 -3.085 -26.148 1.00 87.06 103 SER A N 1
ATOM 788 C CA . SER A 1 103 ? 5.121 -1.945 -27.058 1.00 87.06 103 SER A CA 1
ATOM 789 C C . SER A 1 103 ? 4.100 -0.925 -26.546 1.00 87.06 103 SER A C 1
ATOM 791 O O . SER A 1 103 ? 4.350 0.285 -26.585 1.00 87.06 103 SER A O 1
ATOM 793 N N . ARG A 1 104 ? 2.963 -1.390 -26.012 1.00 87.75 104 ARG A N 1
ATOM 794 C CA . ARG A 1 104 ? 1.915 -0.522 -25.457 1.00 87.75 104 ARG A CA 1
ATOM 795 C C . ARG A 1 104 ? 2.384 0.220 -24.208 1.00 87.75 104 ARG A C 1
ATOM 797 O O . ARG A 1 104 ? 2.238 1.442 -24.149 1.00 87.75 104 ARG A O 1
ATOM 804 N N . ILE A 1 105 ? 2.952 -0.481 -23.226 1.00 87.88 105 ILE A N 1
ATOM 805 C CA . ILE A 1 105 ? 3.424 0.160 -21.987 1.00 87.88 105 ILE A CA 1
ATOM 806 C C . ILE A 1 105 ? 4.609 1.098 -22.250 1.00 87.88 105 ILE A C 1
ATOM 808 O O . ILE A 1 105 ? 4.670 2.172 -21.656 1.00 87.88 105 ILE A O 1
ATOM 812 N N . GLY A 1 106 ? 5.496 0.761 -23.195 1.00 84.81 106 GLY A N 1
ATOM 813 C CA . GLY A 1 106 ? 6.591 1.636 -23.618 1.00 84.81 106 GLY A CA 1
ATOM 814 C C . GLY A 1 106 ? 6.083 2.936 -24.246 1.00 84.81 106 GLY A C 1
ATOM 815 O O . GLY A 1 106 ? 6.544 4.023 -23.888 1.00 84.81 106 GLY A O 1
ATOM 816 N N . ARG A 1 107 ? 5.067 2.852 -25.117 1.00 87.62 107 ARG A N 1
ATOM 817 C CA . ARG A 1 107 ? 4.415 4.030 -25.712 1.00 87.62 107 ARG A CA 1
ATOM 818 C C . ARG A 1 107 ? 3.741 4.907 -24.655 1.00 87.62 107 ARG A C 1
ATOM 820 O O . ARG A 1 107 ? 3.906 6.126 -24.693 1.00 87.62 107 ARG A O 1
ATOM 827 N N . LEU A 1 108 ? 3.026 4.302 -23.705 1.00 88.19 108 LEU A N 1
ATOM 828 C CA . LEU A 1 108 ? 2.381 5.017 -22.596 1.00 88.19 108 LEU A CA 1
ATOM 829 C C . LEU A 1 108 ? 3.409 5.721 -21.696 1.00 88.19 108 LEU A C 1
ATOM 831 O O . LEU A 1 108 ? 3.256 6.906 -21.401 1.00 88.19 108 LEU A O 1
ATOM 835 N N . GLY A 1 109 ? 4.491 5.032 -21.321 1.00 84.06 109 GLY A N 1
ATOM 836 C CA . GLY A 1 109 ? 5.568 5.613 -20.515 1.00 84.06 109 GLY A CA 1
ATOM 837 C C . GLY A 1 109 ? 6.282 6.770 -21.223 1.00 84.06 109 GLY A C 1
ATOM 838 O O . GLY A 1 109 ? 6.536 7.816 -20.620 1.00 84.06 109 GLY A O 1
ATOM 839 N N . GLY A 1 110 ? 6.545 6.626 -22.525 1.00 84.19 110 GLY A N 1
ATOM 840 C CA . GLY A 1 110 ? 7.135 7.685 -23.344 1.00 84.19 110 GLY A CA 1
ATOM 841 C C . GLY A 1 110 ? 6.229 8.913 -23.483 1.00 84.19 110 GLY A C 1
ATOM 842 O O . GLY A 1 110 ? 6.702 10.045 -23.365 1.00 84.19 110 GLY A O 1
ATOM 843 N N . ALA A 1 111 ? 4.924 8.707 -23.684 1.00 82.00 111 ALA A N 1
ATOM 844 C CA . ALA A 1 111 ? 3.943 9.788 -23.781 1.00 82.00 111 ALA A CA 1
ATOM 845 C C . ALA A 1 111 ? 3.826 10.583 -22.470 1.00 82.00 111 ALA A C 1
ATOM 847 O O . ALA A 1 111 ? 3.860 11.814 -22.503 1.00 82.00 111 ALA A O 1
ATOM 848 N N . ALA A 1 112 ? 3.792 9.899 -21.321 1.00 76.81 112 ALA A N 1
ATOM 849 C CA . ALA A 1 112 ? 3.729 10.539 -20.005 1.00 76.81 112 ALA A CA 1
ATOM 850 C C . ALA A 1 112 ? 4.952 11.434 -19.727 1.00 76.81 112 ALA A C 1
ATOM 852 O O . ALA A 1 112 ? 4.815 12.557 -19.237 1.00 76.81 112 ALA A O 1
ATOM 853 N N . LYS A 1 113 ? 6.161 10.982 -20.102 1.00 73.31 113 LYS A N 1
ATOM 854 C CA . LYS A 1 113 ? 7.390 11.788 -19.978 1.00 73.31 113 LYS A CA 1
ATOM 855 C C . LYS A 1 113 ? 7.326 13.052 -20.841 1.00 73.31 113 LYS A C 1
ATOM 857 O O . LYS A 1 113 ? 7.794 14.111 -20.426 1.00 73.31 113 LYS A O 1
ATOM 862 N N . ARG A 1 114 ? 6.746 12.941 -22.040 1.00 75.44 114 ARG A N 1
ATOM 863 C CA . ARG A 1 114 ? 6.611 14.049 -22.992 1.00 75.44 114 ARG A CA 1
ATOM 864 C C . ARG A 1 114 ? 5.616 15.099 -22.502 1.00 75.44 114 ARG A C 1
ATOM 866 O O . ARG A 1 114 ? 5.936 16.279 -22.560 1.00 75.44 114 ARG A O 1
ATOM 873 N N . GLN A 1 115 ? 4.485 14.664 -21.944 1.00 71.50 115 GLN A N 1
ATOM 874 C CA . GLN A 1 115 ? 3.492 15.555 -21.338 1.00 71.50 115 GLN A CA 1
ATOM 875 C C . GLN A 1 115 ? 4.064 16.331 -20.149 1.00 71.50 115 GLN A C 1
ATOM 877 O O . GLN A 1 115 ? 3.884 17.541 -20.085 1.00 71.50 115 GLN A O 1
ATOM 882 N N . LYS A 1 116 ? 4.837 15.672 -19.273 1.00 70.12 116 LYS A N 1
ATOM 883 C CA . LYS A 1 116 ? 5.501 16.337 -18.140 1.00 70.12 116 LYS A CA 1
ATOM 884 C C . LYS A 1 116 ? 6.509 17.406 -18.584 1.00 70.12 116 LYS A C 1
ATOM 886 O O . LYS A 1 116 ? 6.663 18.406 -17.898 1.00 70.12 116 LYS A O 1
ATOM 891 N N . LYS A 1 117 ? 7.189 17.202 -19.720 1.00 69.56 117 LYS A N 1
ATOM 892 C CA . LYS A 1 117 ? 8.148 18.170 -20.281 1.00 69.56 117 LYS A CA 1
ATOM 893 C C . LYS A 1 117 ? 7.460 19.372 -20.939 1.00 69.56 117 LYS A C 1
ATOM 895 O O . LYS A 1 117 ? 8.033 20.447 -20.938 1.00 69.56 117 LYS A O 1
ATOM 900 N N . SER A 1 118 ? 6.271 19.192 -21.515 1.00 67.50 118 SER A N 1
ATOM 901 C CA . SER A 1 118 ? 5.502 20.288 -22.126 1.00 67.50 118 SER A CA 1
ATOM 902 C C . SER A 1 118 ? 4.701 21.124 -21.122 1.00 67.50 118 SER A C 1
ATOM 904 O O . SER A 1 118 ? 4.193 22.173 -21.491 1.00 67.50 118 SER A O 1
ATOM 906 N N . SER A 1 119 ? 4.542 20.643 -19.887 1.00 63.75 119 SER A N 1
ATOM 907 C CA . SER A 1 119 ? 3.790 21.304 -18.810 1.00 63.75 119 SER A CA 1
ATOM 908 C C . SER A 1 119 ? 4.684 21.851 -17.684 1.00 63.75 119 SER A C 1
ATOM 910 O O . SER A 1 119 ? 4.176 22.120 -16.597 1.00 63.75 119 SER A O 1
ATOM 912 N N . SER A 1 120 ? 6.000 21.932 -17.909 1.00 53.12 120 SER A N 1
ATOM 913 C CA . SER A 1 120 ? 7.004 22.497 -16.995 1.00 53.12 120 SER A CA 1
ATOM 914 C C . SER A 1 120 ? 7.679 23.705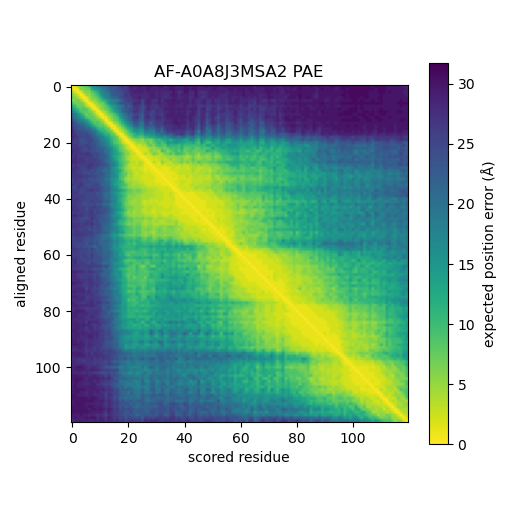 -17.619 1.00 53.12 120 SER A C 1
ATOM 916 O O . SER A 1 120 ? 7.820 23.705 -18.861 1.00 53.12 120 SER A O 1
#

InterPro domains:
  IPR052590 Stress and Virulence-Associated Domain-Containing Protein [PTHR36569] (24-119)

Radius of gyration: 26.16 Å; Cα contacts (8 Å, |Δi|>4): 16; chains: 1; bounding box: 44×43×87 Å

Solvent-accessible surface area (backbone atoms only — not comparable to full-atom values): 7219 Å² total; per-residue (Å²): 139,80,90,82,81,84,79,80,76,78,82,74,80,84,75,85,73,75,78,70,70,50,74,69,56,47,53,50,52,53,50,52,48,28,71,75,61,33,62,71,50,42,52,50,54,51,51,51,51,51,51,54,48,41,73,74,54,38,71,65,51,53,52,53,50,52,51,52,52,50,49,52,48,45,72,72,56,41,70,65,52,55,50,52,52,51,51,50,54,51,50,55,47,59,75,74,47,61,72,68,56,56,55,51,54,50,50,52,56,54,50,54,57,50,52,56,59,73,76,102

Mean predicted aligned error: 14.85 Å

Organism: NCBI:txid2778364

pLDDT: mean 76.6, std 15.4, range [37.47, 91.62]

Secondary structure (DSSP, 8-state):
-------------------PPPHHHHHHHHHHHHHHH-HHHHHHHHHHHHHHHHHHHHHHHHHHHHHHHHHHHHHHHHHHHHHHHHHHHHHHHHHH--HHHHHHHHHHHHHHHHHHHHT-